Protein AF-A0A7J7XKR8-F1 (afdb_monomer_lite)

Sequence (127 aa):
MEVIELNKCTSGQSFEVILKPPSFDGVPEFNASLPRRRDPSLEEIQKKLEAAEERRKYQEAELLKHLAEKREHEREVIQKAIEENNNFIKMAKEKLAQKMESNKENREAHLAAMLERLQEKEPPAAR

Organism: Myotis myotis (NCBI:txid51298)

pLDDT: mean 91.42, std 12.33, range [48.0, 98.81]

Radius of gyration: 53.24 Å; chains: 1; bounding box: 115×38×135 Å

Structure (mmCIF, N/CA/C/O backbone):
data_AF-A0A7J7XKR8-F1
#
_entry.id   AF-A0A7J7XKR8-F1
#
loop_
_atom_site.group_PDB
_atom_site.id
_atom_site.type_symbol
_atom_site.label_atom_id
_atom_site.label_alt_id
_atom_site.label_comp_id
_atom_site.label_asym_id
_atom_site.label_entity_id
_atom_site.label_seq_id
_atom_site.pdbx_PDB_ins_code
_atom_site.Cartn_x
_atom_site.Cartn_y
_atom_site.Cartn_z
_atom_site.occupancy
_atom_site.B_iso_or_equiv
_atom_site.auth_seq_id
_atom_site.auth_comp_id
_atom_site.auth_asym_id
_atom_site.auth_atom_id
_atom_site.pdbx_PDB_model_num
ATOM 1 N N . MET A 1 1 ? 43.591 -21.690 -66.724 1.00 85.81 1 MET A N 1
ATOM 2 C CA . MET A 1 1 ? 44.295 -21.221 -65.518 1.00 85.81 1 MET A CA 1
ATOM 3 C C . MET A 1 1 ? 45.060 -19.974 -65.893 1.00 85.81 1 MET A C 1
ATOM 5 O O . MET A 1 1 ? 45.900 -20.043 -66.780 1.00 85.81 1 MET A O 1
ATOM 9 N N . GLU A 1 2 ? 44.717 -18.866 -65.255 1.00 91.12 2 GLU A N 1
ATOM 10 C CA . GLU A 1 2 ? 45.313 -17.543 -65.426 1.00 91.12 2 GLU A CA 1
ATOM 11 C C . GLU A 1 2 ? 45.878 -17.085 -64.078 1.00 91.12 2 GLU A C 1
ATOM 13 O O . GLU A 1 2 ? 45.269 -17.346 -63.039 1.00 91.12 2 GLU A O 1
ATOM 18 N N . VAL A 1 3 ? 47.060 -16.468 -64.090 1.00 92.44 3 VAL A N 1
ATOM 19 C CA . VAL A 1 3 ? 47.743 -15.968 -62.891 1.00 92.44 3 VAL A CA 1
ATOM 20 C C . VAL A 1 3 ? 47.986 -14.476 -63.070 1.00 92.44 3 VAL A C 1
ATOM 22 O O . VAL A 1 3 ? 48.696 -14.077 -63.991 1.00 92.44 3 VAL A O 1
ATOM 25 N N . ILE A 1 4 ? 47.408 -13.668 -62.187 1.00 94.94 4 ILE A N 1
ATOM 26 C CA . ILE A 1 4 ? 47.544 -12.212 -62.171 1.00 94.94 4 ILE A CA 1
ATOM 27 C C . ILE A 1 4 ? 48.454 -11.856 -60.997 1.00 94.94 4 ILE A C 1
ATOM 29 O O . ILE A 1 4 ? 48.069 -11.994 -59.836 1.00 94.94 4 ILE A O 1
ATOM 33 N N . GLU A 1 5 ? 49.686 -11.434 -61.276 1.00 94.19 5 GLU A N 1
ATOM 34 C CA . GLU A 1 5 ? 50.599 -10.984 -60.222 1.00 94.19 5 GLU A CA 1
ATOM 35 C C . GLU A 1 5 ? 50.079 -9.685 -59.590 1.00 94.19 5 GLU A C 1
ATOM 37 O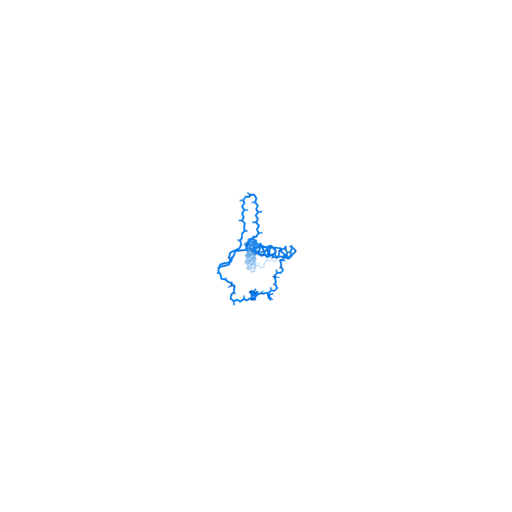 O . GLU A 1 5 ? 49.778 -8.726 -60.297 1.00 94.19 5 GLU A O 1
ATOM 42 N N . LEU A 1 6 ? 49.976 -9.650 -58.257 1.00 94.81 6 LEU A N 1
ATOM 43 C CA . LEU A 1 6 ? 49.473 -8.488 -57.522 1.00 94.81 6 LEU A CA 1
ATOM 44 C C . LEU A 1 6 ? 50.632 -7.657 -56.980 1.00 94.81 6 LEU A C 1
ATOM 46 O O . LEU A 1 6 ? 50.870 -6.544 -57.435 1.00 94.81 6 LEU A O 1
ATOM 50 N N . ASN A 1 7 ? 51.353 -8.185 -55.989 1.00 94.19 7 ASN A N 1
ATOM 51 C CA . ASN A 1 7 ? 52.417 -7.454 -55.308 1.00 94.19 7 ASN A CA 1
ATOM 52 C C . ASN A 1 7 ? 53.573 -8.378 -54.926 1.00 94.19 7 ASN A C 1
ATOM 54 O O . ASN A 1 7 ? 53.380 -9.551 -54.609 1.00 94.19 7 ASN A O 1
ATOM 58 N N . LYS A 1 8 ? 54.789 -7.830 -54.898 1.00 95.44 8 LYS A N 1
ATOM 59 C CA . LYS A 1 8 ? 55.985 -8.518 -54.398 1.00 95.44 8 LYS A CA 1
ATOM 60 C C . LYS A 1 8 ? 56.661 -7.632 -53.361 1.00 95.44 8 LYS A C 1
ATOM 62 O O . LYS A 1 8 ? 56.884 -6.448 -53.600 1.00 95.44 8 LYS A O 1
ATOM 67 N N . CYS A 1 9 ? 56.969 -8.201 -52.208 1.00 93.00 9 CYS A N 1
ATOM 68 C CA . CYS A 1 9 ? 57.705 -7.547 -51.137 1.00 93.00 9 CYS A CA 1
ATOM 69 C C . CYS A 1 9 ? 58.837 -8.455 -50.646 1.00 93.00 9 CYS A C 1
ATOM 71 O O . CYS A 1 9 ? 58.971 -9.605 -51.060 1.00 93.00 9 CYS A O 1
ATOM 73 N N . THR A 1 10 ? 59.676 -7.937 -49.752 1.00 92.06 10 THR A N 1
ATOM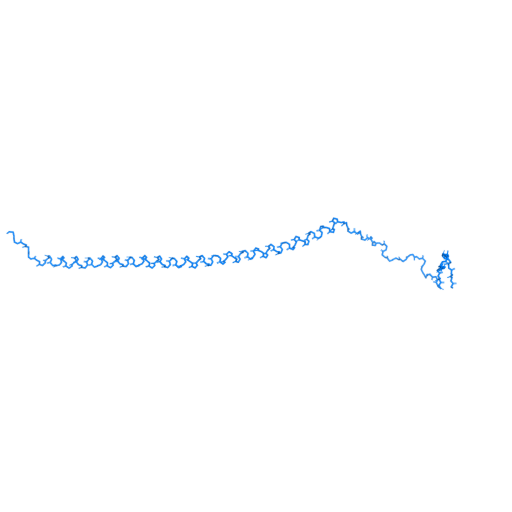 74 C CA . THR A 1 10 ? 60.863 -8.652 -49.261 1.00 92.06 10 THR A CA 1
ATOM 75 C C . THR A 1 10 ? 60.522 -9.984 -48.589 1.00 92.06 10 THR A C 1
ATOM 77 O O . THR A 1 10 ? 61.321 -10.913 -48.630 1.00 92.06 10 THR A O 1
ATOM 80 N N . SER A 1 11 ? 59.338 -10.087 -47.979 1.00 92.94 11 SER A N 1
ATOM 81 C CA . SER A 1 11 ? 58.868 -11.282 -47.275 1.00 92.94 11 SER A CA 1
ATOM 82 C C . SER A 1 11 ? 58.038 -12.237 -48.136 1.00 92.94 11 SER A C 1
ATOM 84 O O . SER A 1 11 ? 57.677 -13.308 -47.653 1.00 92.94 11 SER A O 1
ATOM 86 N N . GLY A 1 12 ? 57.723 -11.895 -49.390 1.00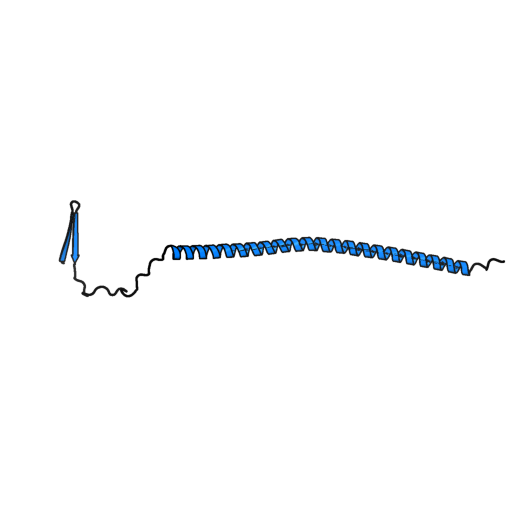 94.75 12 GLY A N 1
ATOM 87 C CA . GLY A 1 12 ? 56.933 -12.781 -50.235 1.00 94.75 12 GLY A CA 1
ATOM 88 C C . GLY A 1 12 ? 56.290 -12.119 -51.445 1.00 94.75 12 GLY A C 1
ATOM 89 O O . GLY A 1 12 ? 56.567 -10.980 -51.808 1.00 94.75 12 GLY A O 1
ATOM 90 N N . GLN A 1 13 ? 55.426 -12.882 -52.103 1.00 96.00 13 GLN A N 1
ATOM 91 C CA . GLN A 1 13 ? 54.763 -12.488 -53.341 1.00 96.00 13 GLN A CA 1
ATOM 92 C C . GLN A 1 13 ? 53.288 -12.883 -53.259 1.00 96.00 13 GLN A C 1
ATOM 94 O O . GLN A 1 13 ? 52.970 -13.946 -52.726 1.00 96.00 13 GLN A O 1
ATOM 99 N N . SER A 1 14 ? 52.396 -12.039 -53.775 1.00 95.44 14 SER A N 1
ATOM 100 C CA . SER A 1 14 ? 50.964 -12.307 -53.892 1.00 95.44 14 SER A CA 1
ATOM 101 C C . SER A 1 14 ? 50.514 -12.236 -55.348 1.00 95.44 14 SER A C 1
ATOM 103 O O . SER A 1 14 ? 50.986 -11.413 -56.135 1.00 95.44 14 SER A O 1
ATOM 105 N N . PHE A 1 15 ? 49.597 -13.127 -55.703 1.00 96.38 15 PHE A N 1
ATOM 106 C CA . PHE A 1 15 ? 49.003 -13.232 -57.028 1.00 96.38 15 PHE A CA 1
ATOM 107 C C . PHE A 1 15 ? 47.594 -13.815 -56.907 1.00 96.38 15 PHE A C 1
ATOM 109 O O . PHE A 1 15 ? 47.295 -14.552 -55.965 1.00 96.38 15 PHE A O 1
ATOM 116 N N . GLU A 1 16 ? 46.734 -13.477 -57.856 1.00 95.25 16 GLU A N 1
ATOM 117 C CA . GLU A 1 16 ? 45.401 -14.047 -58.004 1.00 95.25 16 GLU A CA 1
ATOM 118 C C . GLU A 1 16 ? 45.435 -15.162 -59.053 1.00 95.25 16 GLU A C 1
ATOM 120 O O . GLU A 1 16 ? 46.074 -15.025 -60.096 1.00 95.25 16 GLU A O 1
ATOM 125 N N . VAL A 1 17 ? 44.771 -16.287 -58.775 1.00 96.25 17 VAL A N 1
ATOM 126 C CA . VAL A 1 17 ? 44.693 -17.429 -59.696 1.00 96.25 17 VAL A CA 1
ATOM 127 C C . VAL A 1 17 ? 43.249 -17.664 -60.100 1.00 96.25 17 VAL A C 1
ATOM 129 O O . VAL A 1 17 ? 42.422 -18.050 -59.274 1.00 96.25 17 VAL A O 1
ATOM 132 N N . ILE A 1 18 ? 42.967 -17.532 -61.394 1.00 93.44 18 ILE A N 1
ATOM 133 C CA . ILE A 1 18 ? 41.653 -17.799 -61.974 1.00 93.44 18 ILE A CA 1
ATOM 134 C C . ILE A 1 18 ? 41.721 -19.125 -62.738 1.00 93.44 18 ILE A C 1
ATOM 136 O O . ILE A 1 18 ? 42.320 -19.247 -63.810 1.00 93.44 18 ILE A O 1
ATOM 140 N N . LEU A 1 19 ? 41.115 -20.174 -62.178 1.00 94.44 19 LEU A N 1
ATOM 141 C CA . LEU A 1 19 ? 41.060 -21.491 -62.827 1.00 94.44 19 LEU A CA 1
ATOM 142 C C . LEU A 1 19 ? 40.025 -21.523 -63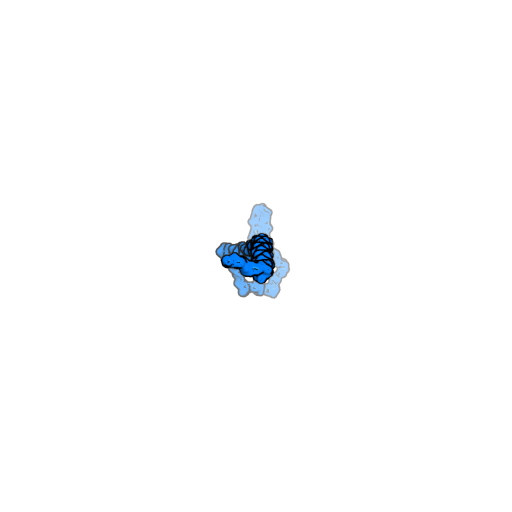.960 1.00 94.44 19 LEU A C 1
ATOM 144 O O . LEU A 1 19 ? 40.284 -22.118 -65.009 1.00 94.44 19 LEU A O 1
ATOM 148 N N . LYS A 1 20 ? 38.892 -20.844 -63.750 1.00 92.25 20 LYS A N 1
ATOM 149 C CA . LYS A 1 20 ? 37.790 -20.654 -64.697 1.00 92.25 20 LYS A CA 1
ATOM 150 C C . LYS A 1 20 ? 37.209 -19.245 -64.488 1.00 92.25 20 LYS A C 1
ATOM 152 O O . LYS A 1 20 ? 36.958 -18.902 -63.333 1.00 92.25 20 LYS A O 1
ATOM 157 N N . PRO A 1 21 ? 36.990 -18.451 -65.550 1.00 85.12 21 PRO A N 1
ATOM 158 C CA . PRO A 1 21 ? 36.391 -17.125 -65.418 1.00 85.12 21 PRO A CA 1
ATOM 159 C C . PRO A 1 21 ? 34.947 -17.211 -64.888 1.00 85.12 21 PRO A C 1
ATOM 161 O O . PRO A 1 21 ? 34.299 -18.262 -65.033 1.00 85.12 21 PRO A O 1
ATOM 164 N N . PRO A 1 22 ? 34.433 -16.137 -64.258 1.00 83.69 22 PRO A N 1
ATOM 165 C CA . PRO A 1 22 ? 33.042 -16.086 -63.826 1.00 83.69 22 PRO A CA 1
ATOM 166 C C . PRO A 1 22 ? 32.115 -16.373 -65.014 1.00 83.69 22 PRO A C 1
ATOM 168 O O . PRO A 1 22 ? 32.366 -15.963 -66.139 1.00 83.69 22 PRO A O 1
ATOM 171 N N . SER A 1 23 ? 31.046 -17.137 -64.777 1.00 82.69 23 SER A N 1
ATOM 172 C CA . SER A 1 23 ? 30.079 -17.485 -65.838 1.00 82.69 23 SER A CA 1
ATOM 173 C C . SER A 1 23 ? 29.070 -16.362 -66.117 1.00 82.69 23 SER A C 1
ATOM 175 O O . SER A 1 23 ? 28.261 -16.478 -67.031 1.00 82.69 23 SER A O 1
ATOM 177 N N . PHE A 1 24 ? 29.111 -15.302 -65.310 1.00 80.31 24 PHE A N 1
ATOM 178 C CA . PHE A 1 24 ? 28.307 -14.095 -65.416 1.00 80.31 24 PHE A CA 1
ATOM 179 C C . PHE A 1 24 ? 29.249 -12.904 -65.231 1.00 80.31 24 PHE A C 1
ATOM 181 O O . PHE A 1 24 ? 29.868 -12.781 -64.177 1.00 80.31 24 PHE A O 1
ATOM 188 N N . ASP A 1 25 ? 29.353 -12.050 -66.249 1.00 72.12 25 ASP A N 1
ATOM 189 C CA . ASP A 1 25 ? 30.226 -10.864 -66.241 1.00 72.12 25 ASP A CA 1
ATOM 190 C C . ASP A 1 25 ? 29.648 -9.691 -65.422 1.00 72.12 25 ASP A C 1
ATOM 192 O O . ASP A 1 25 ? 30.248 -8.620 -65.342 1.00 72.12 25 ASP A O 1
ATOM 196 N N . GLY A 1 26 ? 28.467 -9.861 -64.820 1.00 71.06 26 GLY A N 1
ATOM 197 C CA . GLY A 1 26 ? 27.849 -8.851 -63.967 1.00 71.06 26 GLY A CA 1
ATOM 198 C C . GLY A 1 26 ? 28.272 -8.964 -62.500 1.00 71.06 26 GLY A C 1
ATOM 199 O O . GLY A 1 26 ? 28.590 -10.036 -61.985 1.00 71.06 26 GLY A O 1
ATOM 200 N N . VAL A 1 27 ? 28.231 -7.832 -61.795 1.00 73.25 27 VAL A N 1
ATOM 201 C CA . VAL A 1 27 ? 28.387 -7.782 -60.334 1.00 73.25 27 VAL A CA 1
ATOM 202 C C . VAL A 1 27 ? 27.266 -8.614 -59.693 1.00 73.25 27 VAL A C 1
ATOM 204 O O . VAL A 1 27 ? 26.128 -8.513 -60.155 1.00 73.25 27 VAL A O 1
ATOM 207 N N . PRO A 1 28 ? 27.527 -9.417 -58.639 1.00 71.94 28 PRO A N 1
ATOM 208 C CA . PRO A 1 28 ? 26.462 -10.120 -57.935 1.00 71.94 28 PRO A CA 1
ATOM 209 C C . PRO A 1 28 ? 25.355 -9.140 -57.522 1.00 71.94 28 PRO A C 1
ATOM 211 O O . PRO A 1 28 ? 25.607 -8.219 -56.745 1.00 71.94 28 PRO A O 1
ATOM 214 N N . GLU A 1 29 ? 24.120 -9.351 -57.990 1.00 62.91 29 GLU A N 1
ATOM 215 C CA . GLU A 1 29 ? 22.917 -8.641 -57.522 1.00 62.91 29 GLU A CA 1
ATOM 216 C C . GLU A 1 29 ? 22.535 -9.101 -56.103 1.00 62.91 29 GLU A C 1
ATOM 218 O O . GLU A 1 29 ? 21.390 -9.419 -55.793 1.00 62.91 29 GLU A O 1
ATOM 223 N N . PHE A 1 30 ? 23.503 -9.180 -55.190 1.00 61.41 30 PHE A N 1
ATOM 224 C CA . PHE A 1 30 ? 23.212 -9.457 -53.797 1.00 61.41 30 PHE A CA 1
ATOM 225 C C . PHE A 1 30 ? 22.816 -8.150 -53.111 1.00 61.41 30 PHE A C 1
ATOM 227 O O . PHE A 1 30 ? 23.659 -7.413 -52.608 1.00 61.41 30 PHE A O 1
ATOM 234 N N . ASN A 1 31 ? 21.512 -7.858 -53.132 1.00 59.09 31 ASN A N 1
ATOM 235 C CA . ASN A 1 31 ? 20.853 -6.805 -52.351 1.00 59.09 31 ASN A CA 1
ATOM 236 C C . ASN A 1 31 ? 21.569 -5.440 -52.348 1.00 59.09 31 ASN A C 1
ATOM 238 O O . ASN A 1 31 ? 21.601 -4.758 -51.324 1.00 59.09 31 ASN A O 1
ATOM 242 N N . ALA A 1 32 ? 22.092 -4.989 -53.491 1.00 54.38 32 ALA A N 1
ATOM 243 C CA . ALA A 1 32 ? 22.596 -3.618 -53.634 1.00 54.38 32 ALA A CA 1
ATOM 244 C C . ALA A 1 32 ? 21.492 -2.553 -53.407 1.00 54.38 32 ALA A C 1
ATOM 246 O O . ALA A 1 32 ? 21.790 -1.375 -53.226 1.00 54.38 32 ALA A O 1
ATOM 247 N N . SER A 1 33 ? 20.219 -2.970 -53.390 1.00 54.97 33 SER A N 1
ATOM 248 C CA . SER A 1 33 ? 19.033 -2.147 -53.135 1.00 54.97 33 SER A CA 1
ATOM 249 C C . SER A 1 33 ? 18.636 -2.032 -51.662 1.00 54.97 33 SER A C 1
ATOM 251 O O . SER A 1 33 ? 17.795 -1.191 -51.344 1.00 54.97 33 SER A O 1
ATOM 253 N N . LEU A 1 34 ? 19.206 -2.832 -50.749 1.00 60.09 34 LEU A N 1
ATOM 254 C CA . LEU A 1 34 ? 18.986 -2.604 -49.324 1.00 60.09 34 LEU A CA 1
ATOM 255 C C . LEU A 1 34 ? 19.918 -1.472 -48.888 1.00 60.09 34 LEU A C 1
ATOM 257 O O . LEU A 1 34 ? 21.134 -1.683 -48.838 1.00 60.09 34 LEU A O 1
ATOM 261 N N . PRO A 1 35 ? 19.396 -0.270 -48.565 1.00 65.62 35 PRO A N 1
ATOM 262 C CA . PRO A 1 35 ? 20.242 0.771 -48.012 1.00 65.62 35 PRO A CA 1
ATOM 263 C C . PRO A 1 35 ? 20.938 0.189 -46.786 1.00 65.62 35 PRO A C 1
ATOM 265 O O . PRO A 1 35 ? 20.271 -0.382 -45.914 1.00 65.62 35 PRO A O 1
ATOM 268 N N . ARG A 1 36 ? 22.275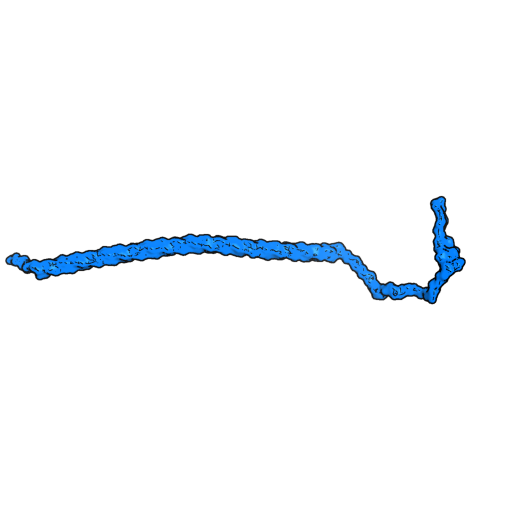 0.312 -46.730 1.00 70.00 36 ARG A N 1
ATOM 269 C CA . ARG A 1 36 ? 23.030 -0.011 -45.515 1.00 70.00 36 ARG A CA 1
ATOM 270 C C . ARG A 1 36 ? 22.290 0.659 -44.367 1.00 70.00 36 ARG A C 1
ATOM 272 O O . ARG A 1 36 ? 22.082 1.875 -44.397 1.00 70.00 36 ARG A O 1
ATOM 279 N N . ARG A 1 37 ? 21.807 -0.143 -43.412 1.00 75.00 37 ARG A N 1
ATOM 280 C CA . ARG A 1 37 ? 21.177 0.407 -42.213 1.00 75.00 37 ARG A CA 1
ATOM 281 C C . ARG A 1 37 ? 22.199 1.368 -41.624 1.00 75.00 37 ARG A C 1
ATOM 283 O O . ARG A 1 37 ? 23.354 0.989 -41.455 1.00 75.00 37 ARG A O 1
ATOM 290 N N . ARG A 1 38 ? 21.793 2.622 -41.426 1.00 83.69 38 ARG A N 1
ATOM 291 C CA . ARG A 1 38 ? 22.654 3.591 -40.757 1.00 83.69 38 ARG A CA 1
ATOM 292 C C . ARG A 1 38 ? 22.938 3.039 -39.373 1.00 83.69 38 ARG A C 1
ATOM 294 O O . ARG A 1 38 ? 22.005 2.591 -38.701 1.00 83.69 38 ARG A O 1
ATOM 301 N N . ASP A 1 39 ? 24.206 3.049 -38.995 1.00 88.25 39 ASP A N 1
ATOM 302 C CA . ASP A 1 39 ? 24.573 2.714 -37.633 1.00 88.25 39 ASP A CA 1
ATOM 303 C C . ASP A 1 39 ? 23.887 3.715 -36.695 1.00 88.25 39 ASP A C 1
ATOM 305 O O . ASP A 1 39 ? 23.823 4.908 -37.018 1.00 88.25 39 ASP A O 1
ATOM 309 N N . PRO A 1 40 ? 23.307 3.240 -35.582 1.00 90.56 40 PRO A N 1
ATOM 310 C CA . PRO A 1 40 ? 22.601 4.112 -34.663 1.00 90.56 40 PRO A CA 1
ATOM 311 C C . PRO A 1 40 ? 23.553 5.157 -34.082 1.00 90.56 40 PRO A C 1
ATOM 313 O O . PRO A 1 40 ? 24.707 4.859 -33.762 1.00 90.56 40 PRO A O 1
ATOM 316 N N . SER A 1 41 ? 23.058 6.383 -33.928 1.00 95.56 41 SER A N 1
ATOM 317 C CA . SER A 1 41 ? 23.829 7.450 -33.293 1.00 95.56 41 SER A CA 1
ATOM 318 C C . SER A 1 41 ? 24.000 7.178 -31.793 1.00 95.56 41 SER A C 1
ATOM 320 O O . SER A 1 41 ? 23.252 6.407 -31.184 1.00 95.56 41 SER A O 1
ATOM 322 N N . LEU A 1 42 ? 24.970 7.847 -31.164 1.00 97.12 42 LEU A N 1
ATOM 323 C CA . LEU A 1 42 ? 25.164 7.759 -29.715 1.00 97.12 42 LEU A CA 1
ATOM 324 C C . LEU A 1 42 ? 23.889 8.144 -28.943 1.00 97.12 42 LEU A C 1
ATOM 326 O O . LEU A 1 42 ? 23.536 7.472 -27.978 1.00 97.12 42 LEU A O 1
ATOM 330 N N . GLU A 1 43 ? 23.175 9.171 -29.403 1.00 97.31 43 GLU A N 1
ATOM 331 C CA . GLU A 1 43 ? 21.922 9.637 -28.801 1.00 97.31 43 GLU A CA 1
ATOM 332 C C . GLU A 1 43 ? 20.813 8.577 -28.899 1.00 97.31 43 GLU A C 1
ATOM 334 O O . GLU A 1 43 ? 20.100 8.318 -27.931 1.00 97.31 43 GLU A O 1
ATOM 339 N N . GLU A 1 44 ? 20.689 7.892 -30.041 1.00 97.38 44 GLU A N 1
ATOM 340 C CA . GLU A 1 44 ? 19.706 6.816 -30.218 1.00 97.38 44 GLU A CA 1
ATOM 341 C C . GLU A 1 44 ? 19.997 5.611 -29.313 1.00 97.38 44 GLU A C 1
ATOM 343 O O . GLU A 1 44 ? 19.068 4.959 -28.823 1.00 97.38 44 GLU A O 1
ATOM 348 N N . ILE A 1 45 ? 21.278 5.311 -29.081 1.00 97.88 45 ILE A N 1
ATOM 349 C CA . ILE A 1 45 ? 21.709 4.268 -28.145 1.00 97.88 45 ILE A CA 1
ATOM 350 C C . ILE A 1 45 ? 21.387 4.693 -26.709 1.00 97.88 45 ILE A C 1
ATOM 352 O O . ILE A 1 45 ? 20.743 3.931 -25.986 1.00 97.88 45 ILE A O 1
ATOM 356 N N . GLN A 1 46 ? 21.772 5.909 -26.311 1.00 98.44 46 GLN A N 1
ATOM 357 C CA . GLN A 1 46 ? 21.510 6.453 -24.975 1.00 98.44 46 GLN A CA 1
ATOM 358 C C . GLN A 1 46 ? 20.016 6.464 -24.662 1.00 98.44 46 GLN A C 1
ATOM 360 O O . GLN A 1 46 ? 19.602 5.892 -23.659 1.00 98.44 46 GLN A O 1
ATOM 365 N N . LYS A 1 47 ? 19.185 6.957 -25.583 1.00 98.38 47 LYS A N 1
ATOM 366 C CA . LYS A 1 47 ? 17.727 6.969 -25.427 1.00 98.38 47 LYS A CA 1
ATOM 367 C C . LYS A 1 47 ? 17.142 5.575 -25.186 1.00 98.38 47 LYS A C 1
ATOM 369 O O . LYS A 1 47 ? 16.202 5.417 -24.408 1.00 98.38 47 LYS A O 1
ATOM 374 N N . LYS A 1 48 ? 17.672 4.537 -25.845 1.00 98.44 48 LYS A N 1
ATOM 375 C CA . LYS A 1 48 ? 17.227 3.149 -25.623 1.00 98.44 48 LYS A CA 1
ATOM 376 C C . LYS A 1 48 ? 17.655 2.615 -24.256 1.00 98.44 48 LYS A C 1
ATOM 378 O O . LYS A 1 48 ? 16.875 1.885 -23.639 1.00 98.44 48 LYS A O 1
ATOM 383 N N . LEU A 1 49 ? 18.857 2.968 -23.798 1.00 98.62 49 LEU A N 1
ATOM 384 C CA . LEU A 1 49 ? 19.363 2.601 -22.474 1.00 98.62 49 LEU A CA 1
ATOM 385 C C . LEU A 1 49 ? 18.563 3.294 -21.366 1.00 98.62 49 LEU A C 1
ATOM 387 O O . LEU A 1 49 ? 18.073 2.616 -20.465 1.00 98.62 49 LEU A O 1
ATOM 391 N N . GLU A 1 50 ? 18.336 4.601 -21.487 1.00 98.38 50 GLU A N 1
ATOM 392 C CA . GLU A 1 50 ? 17.507 5.386 -20.567 1.00 98.38 50 GLU A CA 1
ATOM 393 C C . GLU A 1 50 ? 16.079 4.844 -20.512 1.00 98.38 50 GLU A C 1
ATOM 395 O O . GLU A 1 50 ? 15.546 4.597 -19.436 1.00 98.38 50 GLU A O 1
ATOM 400 N N . ALA A 1 51 ? 15.468 4.530 -21.659 1.00 98.62 51 ALA A N 1
ATOM 401 C CA . ALA A 1 51 ? 14.135 3.933 -21.675 1.00 98.62 51 ALA A CA 1
ATOM 402 C C . ALA A 1 51 ? 14.081 2.570 -20.957 1.00 98.62 51 ALA A C 1
ATOM 404 O O . ALA A 1 51 ? 13.049 2.212 -20.388 1.00 98.62 51 ALA A O 1
ATOM 405 N N . ALA A 1 52 ? 15.156 1.776 -20.997 1.00 98.62 52 ALA A N 1
ATOM 406 C CA . ALA A 1 52 ? 15.241 0.523 -20.245 1.00 98.62 52 ALA A CA 1
ATOM 407 C C . ALA A 1 52 ? 15.422 0.765 -18.742 1.00 98.62 52 ALA A C 1
ATOM 409 O O . ALA A 1 52 ? 14.828 0.055 -17.930 1.00 98.62 52 ALA A O 1
ATOM 410 N N . GLU A 1 53 ? 16.197 1.780 -18.376 1.00 98.50 53 GLU A N 1
ATOM 411 C CA . GLU A 1 53 ? 16.355 2.215 -16.997 1.00 98.50 53 GLU A CA 1
ATOM 412 C C . GLU A 1 53 ? 15.048 2.744 -16.399 1.00 98.50 53 GLU A C 1
ATOM 414 O O . GLU A 1 53 ? 14.677 2.318 -15.308 1.00 98.50 53 GLU A O 1
ATOM 419 N N . GLU A 1 54 ? 14.300 3.575 -17.118 1.00 98.62 54 GLU A N 1
ATOM 420 C CA . GLU A 1 54 ? 13.010 4.078 -16.643 1.00 98.62 54 GLU A CA 1
ATOM 421 C C . GLU A 1 54 ? 11.988 2.949 -16.461 1.00 98.62 54 GLU A C 1
ATOM 423 O O . GLU A 1 54 ? 11.261 2.926 -15.470 1.00 98.62 54 GLU A O 1
ATOM 428 N N . ARG A 1 55 ? 11.992 1.928 -17.332 1.00 98.75 55 ARG A N 1
ATOM 429 C CA . ARG A 1 55 ? 11.172 0.720 -17.116 1.00 98.75 55 ARG A CA 1
ATOM 430 C C . ARG A 1 55 ? 11.566 -0.034 -15.845 1.00 98.75 55 ARG A C 1
ATOM 432 O O . ARG A 1 55 ? 10.683 -0.517 -15.140 1.00 98.75 55 ARG A O 1
ATOM 439 N N . ARG A 1 56 ? 12.865 -0.134 -15.545 1.00 98.69 56 ARG A N 1
ATOM 440 C CA . ARG A 1 56 ? 13.361 -0.769 -14.314 1.00 98.69 56 ARG A CA 1
ATOM 441 C C . ARG A 1 56 ? 12.925 0.021 -13.078 1.00 98.69 56 ARG A C 1
ATOM 443 O O . ARG A 1 56 ? 12.357 -0.567 -12.164 1.00 98.69 56 ARG A O 1
ATOM 450 N N . LYS A 1 57 ? 13.133 1.342 -13.081 1.00 98.69 57 LYS A N 1
ATOM 451 C CA . LYS A 1 57 ? 12.717 2.235 -11.988 1.00 98.69 57 LYS A CA 1
ATOM 452 C C . LYS A 1 57 ? 11.208 2.193 -11.766 1.00 98.69 57 LYS A C 1
ATOM 454 O O . LYS A 1 57 ? 10.768 2.159 -10.626 1.00 98.69 57 LYS A O 1
ATOM 459 N N . TYR A 1 58 ? 10.417 2.147 -12.837 1.00 98.62 58 TYR A N 1
ATOM 460 C CA . TYR A 1 58 ? 8.964 2.029 -12.738 1.00 98.62 58 TYR A CA 1
ATOM 461 C C . TYR A 1 58 ? 8.537 0.728 -12.045 1.00 98.62 58 TYR A C 1
ATOM 463 O O . TYR A 1 58 ? 7.726 0.760 -11.125 1.00 98.62 58 TYR A O 1
ATOM 471 N N . GLN A 1 59 ? 9.114 -0.414 -12.432 1.00 98.62 59 GLN A N 1
ATOM 472 C CA . GLN A 1 59 ? 8.817 -1.698 -11.785 1.00 98.62 59 GLN A CA 1
ATOM 473 C C . GLN A 1 59 ? 9.200 -1.700 -10.300 1.00 98.62 59 GLN A C 1
ATOM 475 O O . GLN A 1 59 ? 8.451 -2.209 -9.467 1.00 98.62 59 GLN A O 1
ATOM 480 N N . GLU A 1 60 ? 10.348 -1.113 -9.965 1.00 98.44 60 GLU A N 1
ATOM 481 C CA . GLU A 1 60 ? 10.786 -0.952 -8.580 1.00 98.44 60 GLU A CA 1
ATOM 482 C C . GLU A 1 60 ? 9.840 -0.039 -7.787 1.00 98.44 60 GLU A C 1
ATOM 484 O O . GLU A 1 60 ? 9.445 -0.384 -6.675 1.00 98.44 60 GLU A O 1
ATOM 489 N N . ALA A 1 61 ? 9.412 1.082 -8.370 1.00 98.62 61 ALA A N 1
ATOM 490 C CA . ALA A 1 61 ? 8.464 2.000 -7.748 1.00 98.62 61 ALA A CA 1
ATOM 491 C C . ALA A 1 61 ? 7.102 1.338 -7.482 1.00 98.62 61 ALA A C 1
ATOM 493 O O . ALA A 1 61 ? 6.565 1.486 -6.386 1.00 98.62 61 ALA A O 1
ATOM 494 N N . GLU A 1 62 ? 6.568 0.561 -8.430 1.00 98.62 62 GLU A N 1
ATOM 495 C CA . GLU A 1 62 ? 5.315 -0.180 -8.228 1.00 98.62 62 GLU A CA 1
ATOM 496 C C . GLU A 1 62 ? 5.456 -1.252 -7.135 1.00 98.62 62 GLU A C 1
ATOM 498 O O . GLU A 1 62 ? 4.568 -1.409 -6.295 1.00 98.62 62 GLU A O 1
ATOM 503 N N . LEU A 1 63 ? 6.597 -1.949 -7.072 1.00 98.62 63 LEU A N 1
ATOM 504 C CA . LEU A 1 63 ? 6.874 -2.886 -5.982 1.00 98.62 63 LEU A CA 1
ATOM 505 C C . LEU A 1 63 ? 6.914 -2.169 -4.624 1.00 98.62 63 LEU A C 1
ATOM 507 O O . LEU A 1 63 ? 6.284 -2.624 -3.667 1.00 98.62 63 LEU A O 1
ATOM 511 N N . LEU A 1 64 ? 7.632 -1.047 -4.533 1.00 98.69 64 LEU A N 1
ATOM 512 C CA . LEU A 1 64 ? 7.724 -0.251 -3.309 1.00 98.69 64 LEU A CA 1
ATOM 513 C C . LEU A 1 64 ? 6.363 0.306 -2.885 1.00 98.69 64 LEU A C 1
ATOM 515 O O . LEU A 1 64 ? 6.048 0.290 -1.696 1.00 98.69 64 LEU A O 1
ATOM 519 N N . LYS A 1 65 ? 5.533 0.729 -3.840 1.00 98.69 65 LYS A N 1
ATOM 520 C CA . LYS A 1 65 ? 4.157 1.163 -3.592 1.00 98.69 65 LYS A CA 1
ATOM 521 C C . LYS A 1 65 ? 3.327 0.045 -2.960 1.00 98.69 65 LYS A C 1
ATOM 523 O O . LYS A 1 65 ? 2.748 0.258 -1.900 1.00 98.69 65 LYS A O 1
ATOM 528 N N . HIS A 1 66 ? 3.339 -1.164 -3.523 1.00 98.69 66 HIS A N 1
ATOM 529 C CA . HIS A 1 66 ? 2.619 -2.299 -2.934 1.00 98.69 66 HIS A CA 1
ATOM 530 C C . HIS A 1 66 ? 3.141 -2.698 -1.550 1.00 98.69 66 HIS A C 1
ATOM 532 O O . HIS A 1 66 ? 2.375 -3.126 -0.684 1.00 98.69 66 HIS A O 1
ATOM 538 N N . LEU A 1 67 ? 4.448 -2.568 -1.310 1.00 98.69 67 LEU A N 1
ATOM 539 C CA . LEU A 1 67 ? 5.011 -2.777 0.022 1.00 98.69 67 LEU A CA 1
ATOM 540 C C . LEU A 1 67 ? 4.535 -1.699 1.006 1.00 98.69 67 LEU A C 1
ATOM 542 O O . LEU A 1 67 ? 4.183 -2.035 2.136 1.00 98.69 67 LEU A O 1
ATOM 546 N N . ALA A 1 68 ? 4.473 -0.435 0.586 1.00 98.62 68 ALA A N 1
ATOM 547 C CA . ALA A 1 68 ? 3.955 0.657 1.404 1.00 98.62 68 ALA A CA 1
ATOM 548 C C . ALA A 1 68 ? 2.470 0.459 1.754 1.00 98.62 68 ALA A C 1
ATOM 550 O O . ALA A 1 68 ? 2.115 0.577 2.927 1.00 98.62 68 ALA A O 1
ATOM 551 N N . GLU A 1 69 ? 1.644 0.060 0.781 1.00 98.62 69 GLU A N 1
ATOM 552 C CA . GLU A 1 69 ? 0.227 -0.293 0.976 1.00 98.62 69 GLU A CA 1
ATOM 553 C C . GLU A 1 69 ? 0.070 -1.416 2.019 1.00 98.62 69 GLU A C 1
ATOM 555 O O . GLU A 1 69 ? -0.729 -1.309 2.949 1.00 98.62 69 GLU A O 1
ATOM 560 N N . LYS A 1 70 ? 0.890 -2.477 1.947 1.00 98.69 70 LYS A N 1
ATOM 561 C CA . LYS A 1 70 ? 0.873 -3.555 2.957 1.00 98.69 70 LYS A CA 1
ATOM 562 C C . LYS A 1 70 ? 1.258 -3.064 4.351 1.00 98.69 70 LYS A C 1
ATOM 564 O O . LYS A 1 70 ? 0.639 -3.458 5.335 1.00 98.69 70 LYS A O 1
ATOM 569 N N . ARG A 1 71 ? 2.274 -2.203 4.452 1.00 98.69 71 ARG A N 1
ATOM 570 C CA . ARG A 1 71 ? 2.696 -1.611 5.732 1.00 98.69 71 ARG A CA 1
ATOM 571 C C . ARG A 1 71 ? 1.627 -0.694 6.318 1.00 98.69 71 ARG A C 1
ATOM 573 O O . ARG A 1 71 ? 1.512 -0.612 7.536 1.00 98.69 71 ARG A O 1
ATOM 580 N N . GLU A 1 72 ? 0.884 0.019 5.480 1.00 98.56 72 GLU A N 1
ATOM 581 C CA . GLU A 1 72 ? -0.266 0.813 5.910 1.00 98.56 72 GLU A CA 1
ATOM 582 C C . GLU A 1 72 ? -1.377 -0.074 6.455 1.00 98.56 72 GLU A C 1
ATOM 584 O O . GLU A 1 72 ? -1.795 0.123 7.594 1.00 98.56 72 GLU A O 1
ATOM 589 N N . HIS A 1 73 ? -1.734 -1.127 5.724 1.00 98.75 73 HIS A N 1
ATOM 590 C CA . HIS A 1 73 ? -2.735 -2.082 6.176 1.00 98.75 73 HIS A CA 1
ATOM 591 C C . HIS A 1 73 ? -2.376 -2.729 7.526 1.00 98.75 73 HIS A C 1
ATOM 593 O O . HIS A 1 73 ? -3.222 -2.868 8.405 1.00 98.75 73 HIS A O 1
ATOM 599 N N . GLU A 1 74 ? -1.108 -3.077 7.746 1.00 98.44 74 GLU A N 1
ATOM 600 C CA . GLU A 1 74 ? -0.650 -3.594 9.043 1.00 98.44 74 GLU A CA 1
ATOM 601 C C . GLU A 1 74 ? -0.862 -2.594 10.188 1.00 98.44 74 GLU A C 1
ATOM 603 O O . GLU A 1 74 ? -1.293 -2.986 11.275 1.00 98.44 74 GLU A O 1
ATOM 608 N N . ARG A 1 75 ? -0.606 -1.299 9.950 1.00 98.69 75 ARG A N 1
ATOM 609 C CA . ARG A 1 75 ? -0.877 -0.248 10.943 1.00 98.69 75 ARG A CA 1
ATOM 610 C C . ARG A 1 75 ? -2.371 -0.119 11.216 1.00 98.69 75 ARG A C 1
ATOM 612 O O . ARG A 1 75 ? -2.753 -0.030 12.380 1.00 98.69 75 ARG A O 1
ATOM 619 N N . GLU A 1 76 ? -3.204 -0.144 10.178 1.00 98.62 76 GLU A N 1
ATOM 620 C CA . GLU A 1 76 ? -4.664 -0.084 10.313 1.00 98.62 76 GLU A CA 1
ATOM 621 C C . GLU A 1 76 ? -5.205 -1.251 11.140 1.00 98.62 76 GLU A C 1
ATOM 623 O O . GLU A 1 76 ? -6.023 -1.045 12.033 1.00 98.62 76 GLU A O 1
ATOM 628 N N . VAL A 1 77 ? -4.722 -2.471 10.892 1.00 98.81 77 VAL A N 1
ATOM 629 C CA . VAL A 1 77 ? -5.145 -3.665 11.635 1.00 98.81 77 VAL A CA 1
ATOM 630 C C . VAL A 1 77 ? -4.787 -3.549 13.117 1.00 98.81 77 VAL A C 1
ATOM 632 O O . VAL A 1 77 ? -5.636 -3.808 13.972 1.00 98.81 77 VAL A O 1
ATOM 635 N N . ILE A 1 78 ? -3.561 -3.123 13.440 1.00 98.50 78 ILE A N 1
ATOM 636 C CA . ILE A 1 78 ? -3.134 -2.923 14.835 1.00 98.50 78 ILE A CA 1
ATOM 637 C C . ILE A 1 78 ? -3.978 -1.832 15.502 1.00 98.50 78 ILE A C 1
ATOM 639 O O . ILE A 1 78 ? -4.468 -2.021 16.616 1.00 98.50 78 ILE A O 1
ATOM 643 N N . GLN A 1 79 ? -4.183 -0.707 14.814 1.00 98.62 79 GLN A N 1
ATOM 644 C CA . GLN A 1 79 ? -4.978 0.404 15.327 1.00 98.62 79 GLN A CA 1
ATOM 645 C C . GLN A 1 79 ? -6.427 -0.020 15.590 1.00 98.62 79 GLN A C 1
ATOM 647 O O . GLN A 1 79 ? -6.974 0.285 16.650 1.00 98.62 79 GLN A O 1
ATOM 652 N N . LYS A 1 80 ? -7.023 -0.780 14.668 1.00 98.69 80 LYS A N 1
ATOM 653 C CA . LYS A 1 80 ? -8.382 -1.305 14.795 1.00 98.69 80 LYS A CA 1
ATOM 654 C C . LYS A 1 80 ? -8.516 -2.264 15.975 1.00 98.69 80 LYS A C 1
ATOM 656 O O . LYS A 1 80 ? -9.475 -2.154 16.731 1.00 98.69 80 LYS A O 1
ATOM 661 N N . ALA A 1 81 ? -7.545 -3.152 16.187 1.00 98.56 81 ALA A N 1
ATOM 662 C CA . ALA A 1 81 ? -7.554 -4.055 17.339 1.00 98.56 81 ALA A CA 1
ATOM 663 C C . ALA A 1 81 ? -7.530 -3.285 18.675 1.00 98.56 81 ALA A C 1
ATOM 665 O O . ALA A 1 81 ? -8.250 -3.631 19.615 1.00 98.56 81 ALA A O 1
ATOM 666 N N . ILE A 1 82 ? -6.738 -2.210 18.755 1.00 98.56 82 ILE A N 1
ATOM 667 C CA . ILE A 1 82 ? -6.698 -1.331 19.933 1.00 98.56 82 ILE A CA 1
ATOM 668 C C . ILE A 1 82 ? -8.040 -0.610 20.112 1.00 98.56 82 ILE A C 1
ATOM 670 O O . ILE A 1 82 ? -8.567 -0.548 21.224 1.00 98.56 82 ILE A O 1
ATOM 674 N N . GLU A 1 83 ? -8.602 -0.073 19.031 1.00 98.69 83 GLU A N 1
ATOM 675 C CA . GLU A 1 83 ? -9.875 0.647 19.053 1.00 98.69 83 GLU A CA 1
ATOM 676 C C . GLU A 1 83 ? -11.039 -0.249 19.495 1.00 98.69 83 GLU A C 1
ATOM 678 O O . GLU A 1 83 ? -11.809 0.134 20.376 1.00 98.69 83 GLU A O 1
ATOM 683 N N . GLU A 1 84 ? -11.136 -1.464 18.959 1.00 98.69 84 GLU A N 1
ATOM 684 C CA . GLU A 1 84 ? -12.157 -2.440 19.346 1.00 98.69 84 GLU A CA 1
ATOM 685 C C . GLU A 1 84 ? -12.055 -2.807 20.832 1.00 98.69 84 GLU A C 1
ATOM 687 O O . GLU A 1 84 ? -13.069 -2.816 21.537 1.00 98.69 84 GLU A O 1
ATOM 692 N N . ASN A 1 85 ? -10.839 -3.026 21.341 1.00 98.69 85 ASN A N 1
ATOM 693 C CA . ASN A 1 85 ? -10.619 -3.288 22.762 1.00 98.69 85 ASN A CA 1
ATOM 694 C C . ASN A 1 85 ? -11.046 -2.097 23.640 1.00 98.69 85 ASN A C 1
ATOM 696 O O . ASN A 1 85 ? -11.742 -2.268 24.644 1.00 98.69 85 ASN A O 1
ATOM 700 N N . ASN A 1 86 ? -10.684 -0.876 23.246 1.00 98.75 86 ASN A N 1
ATOM 701 C CA . ASN A 1 86 ? -11.075 0.334 23.968 1.00 98.75 86 ASN A CA 1
ATOM 702 C C . ASN A 1 86 ? -12.598 0.531 23.966 1.00 98.75 86 ASN A C 1
ATOM 704 O O . ASN A 1 86 ? -13.183 0.860 25.001 1.00 98.75 86 ASN A O 1
ATOM 708 N N . ASN A 1 87 ? -13.251 0.274 22.832 1.00 98.75 87 ASN A N 1
ATOM 709 C CA . ASN A 1 87 ? -14.702 0.348 22.699 1.00 98.75 87 ASN A CA 1
ATOM 710 C C . ASN A 1 87 ? -15.402 -0.698 23.571 1.00 98.75 87 ASN A C 1
ATOM 712 O O . ASN A 1 87 ? -16.386 -0.375 24.239 1.00 98.75 87 ASN A O 1
ATOM 716 N N . PHE A 1 88 ? -14.875 -1.924 23.639 1.00 98.69 88 PHE A N 1
ATOM 717 C CA . PHE A 1 88 ? -15.391 -2.954 24.538 1.00 98.69 88 PHE A CA 1
ATOM 718 C C . PHE A 1 88 ? -15.324 -2.513 26.005 1.00 98.69 88 PHE A C 1
ATOM 720 O O . PHE A 1 88 ? -16.331 -2.573 26.714 1.00 98.69 88 PHE A O 1
ATOM 727 N N . ILE A 1 89 ? -14.170 -2.004 26.448 1.00 98.62 89 ILE A N 1
ATOM 728 C CA . ILE A 1 89 ? -13.981 -1.507 27.818 1.00 98.62 89 ILE A CA 1
ATOM 729 C C . ILE A 1 89 ? -14.950 -0.359 28.116 1.00 98.62 89 ILE A C 1
ATOM 731 O O . ILE A 1 89 ? -15.591 -0.348 29.170 1.00 98.62 89 ILE A O 1
ATOM 735 N N . LYS A 1 90 ? -15.095 0.590 27.185 1.00 98.75 90 LYS A N 1
ATOM 736 C CA . LYS A 1 90 ? -16.013 1.725 27.320 1.00 98.75 90 LYS A CA 1
ATOM 737 C C . LYS A 1 90 ? -17.460 1.257 27.484 1.00 98.75 90 LYS A C 1
ATOM 739 O O . LYS A 1 90 ? -18.098 1.612 28.474 1.00 98.75 90 LYS A O 1
ATOM 744 N N . MET A 1 91 ? -17.946 0.407 26.578 1.00 98.69 91 MET A N 1
ATOM 745 C CA . MET A 1 91 ? -19.314 -0.118 26.633 1.00 98.69 91 MET A CA 1
ATOM 746 C C . MET A 1 91 ? -19.568 -0.931 27.906 1.00 98.69 91 MET A C 1
ATOM 748 O O . MET A 1 91 ? -20.620 -0.798 28.529 1.00 98.69 91 MET A O 1
ATOM 752 N N . ALA A 1 92 ? -18.609 -1.761 28.324 1.00 98.62 92 ALA A N 1
ATOM 753 C CA . ALA A 1 92 ? -18.723 -2.538 29.554 1.00 98.62 92 ALA A CA 1
ATOM 754 C C . ALA A 1 92 ? -18.819 -1.629 30.790 1.00 98.62 92 ALA A C 1
ATOM 756 O O . ALA A 1 92 ? -19.661 -1.860 31.663 1.00 98.62 92 ALA A O 1
ATOM 757 N N . LYS A 1 93 ? -18.004 -0.568 30.842 1.00 98.56 93 LYS A N 1
ATOM 758 C CA . LYS A 1 93 ? -18.011 0.417 31.929 1.00 98.56 93 LYS A CA 1
ATOM 759 C C . LYS A 1 93 ? -19.332 1.184 31.994 1.00 98.56 93 LYS A C 1
ATOM 761 O O . LYS A 1 93 ? -19.917 1.283 33.070 1.00 98.56 93 LYS A O 1
ATOM 766 N N . GLU A 1 94 ? -19.813 1.690 30.862 1.00 98.62 94 GLU A N 1
ATOM 767 C CA . GLU A 1 94 ? -21.087 2.418 30.772 1.00 98.62 94 GLU A CA 1
ATOM 768 C C . GLU A 1 94 ? -22.266 1.529 31.184 1.00 98.62 94 GLU A C 1
ATOM 770 O O . GLU A 1 94 ? -23.099 1.927 31.999 1.00 98.62 94 GLU A O 1
ATOM 775 N N . LYS A 1 95 ? -22.290 0.279 30.709 1.00 98.69 95 LYS A N 1
ATOM 776 C CA . LYS A 1 95 ? -23.331 -0.691 31.061 1.00 98.69 95 LYS A CA 1
ATOM 777 C C . LYS A 1 95 ? -23.329 -1.036 32.549 1.00 98.69 95 LYS A C 1
ATOM 779 O O . LYS A 1 95 ? -24.398 -1.182 33.141 1.00 98.69 95 LYS A O 1
ATOM 784 N N . LEU A 1 96 ? -22.151 -1.175 33.161 1.00 98.69 96 LEU A N 1
ATOM 785 C CA . LEU A 1 96 ? -22.044 -1.408 34.600 1.00 98.69 96 LEU A CA 1
ATOM 786 C C . LEU A 1 96 ? -22.558 -0.200 35.389 1.00 98.69 96 LEU A C 1
ATOM 788 O O . LEU A 1 96 ? -23.375 -0.382 36.287 1.00 98.69 96 LEU A O 1
ATOM 792 N N . ALA A 1 97 ? -22.137 1.014 35.026 1.00 98.56 97 ALA A N 1
ATOM 793 C CA . ALA A 1 97 ? -22.601 2.241 35.672 1.00 98.56 97 ALA A CA 1
ATOM 794 C C . ALA A 1 97 ? -24.131 2.368 35.608 1.00 98.56 97 ALA A C 1
ATOM 796 O O . ALA A 1 97 ? -24.774 2.566 36.636 1.00 98.56 97 ALA A O 1
ATOM 797 N N . GLN A 1 98 ? -24.722 2.137 34.433 1.00 98.69 98 GLN A N 1
ATOM 798 C CA . GLN A 1 98 ? -26.174 2.162 34.255 1.00 98.69 98 GLN A CA 1
ATOM 799 C C . GLN A 1 98 ? -26.889 1.122 35.132 1.00 98.69 98 GLN A C 1
ATOM 801 O O . GLN A 1 98 ? -27.919 1.419 35.737 1.00 98.69 98 GLN A O 1
ATOM 806 N N . LYS A 1 99 ? -26.350 -0.102 35.229 1.00 98.62 99 LYS A N 1
ATOM 807 C CA . LYS A 1 99 ? -26.936 -1.142 36.088 1.00 98.62 99 LYS A CA 1
ATOM 808 C C . LYS A 1 99 ? -26.860 -0.795 37.570 1.00 98.62 99 LYS A C 1
ATOM 810 O O . LYS A 1 99 ? -27.803 -1.107 38.294 1.00 98.62 99 LYS A O 1
ATOM 815 N N . MET A 1 100 ? -25.765 -0.187 38.018 1.00 98.62 100 MET A N 1
ATOM 816 C CA . MET A 1 100 ? -25.616 0.225 39.412 1.00 98.62 100 MET A CA 1
ATOM 817 C C . MET A 1 100 ? -26.585 1.353 39.766 1.00 98.62 100 MET A C 1
ATOM 819 O O . MET A 1 100 ? -27.214 1.278 40.819 1.00 98.62 100 MET A O 1
ATOM 823 N N . GLU A 1 101 ? -26.769 2.335 38.877 1.00 98.50 101 GLU A N 1
ATOM 824 C CA . GLU A 1 101 ? -27.729 3.420 39.114 1.00 98.50 101 GLU A CA 1
ATOM 825 C C . GLU A 1 101 ? -29.163 2.886 39.161 1.00 98.50 101 GLU A C 1
ATOM 827 O O . GLU A 1 101 ? -29.868 3.099 40.141 1.00 98.50 101 GLU A O 1
ATOM 832 N N . SER A 1 102 ? -29.556 2.055 38.190 1.00 98.44 102 SER A N 1
ATOM 833 C CA . SER A 1 102 ? -30.883 1.430 38.200 1.00 98.44 102 SER A CA 1
ATOM 834 C C . SER A 1 102 ? -31.103 0.550 39.438 1.00 98.44 102 SER A C 1
ATOM 836 O O . SER A 1 102 ? -32.194 0.522 40.005 1.00 98.44 102 SER A O 1
ATOM 838 N N . ASN A 1 103 ? -30.079 -0.175 39.903 1.00 98.56 103 ASN A N 1
ATOM 839 C CA . ASN A 1 103 ? -30.185 -0.959 41.133 1.00 98.56 103 ASN A CA 1
ATOM 840 C C . ASN A 1 103 ? -30.411 -0.071 42.364 1.00 98.56 103 ASN A C 1
ATOM 842 O O . ASN A 1 103 ? -31.241 -0.409 43.211 1.00 98.56 103 ASN A O 1
ATOM 846 N N . LYS A 1 104 ? -29.695 1.052 42.446 1.00 98.62 104 LYS A N 1
ATOM 847 C CA . LYS A 1 104 ? -29.825 2.028 43.525 1.00 98.62 104 LYS A CA 1
ATOM 848 C C . LYS A 1 104 ? -31.217 2.662 43.532 1.00 98.62 104 LYS A C 1
ATOM 850 O O . LYS A 1 104 ? -31.883 2.590 44.561 1.00 98.62 104 LYS A O 1
ATOM 855 N N . GLU A 1 105 ? -31.682 3.168 42.391 1.00 98.38 105 GLU A N 1
ATOM 856 C CA . GLU A 1 105 ? -33.026 3.744 42.231 1.00 98.38 105 GLU A CA 1
ATOM 857 C C . GLU A 1 105 ? -34.118 2.742 42.632 1.00 98.38 105 GLU A C 1
ATOM 859 O O . GLU A 1 105 ? -35.006 3.062 43.421 1.00 98.38 105 GLU A O 1
ATOM 864 N N . ASN A 1 106 ? -34.016 1.489 42.173 1.00 98.38 106 ASN A N 1
ATOM 865 C CA . ASN A 1 106 ? -34.970 0.438 42.534 1.00 98.38 106 ASN A CA 1
ATOM 866 C C . ASN A 1 106 ? -34.962 0.140 44.039 1.00 98.38 106 ASN A C 1
ATOM 868 O O . ASN A 1 106 ? -36.016 -0.053 44.648 1.00 98.38 106 ASN A O 1
ATOM 872 N N . ARG A 1 107 ? -33.778 0.096 44.663 1.00 98.31 107 ARG A N 1
ATOM 873 C CA . ARG A 1 107 ? -33.650 -0.135 46.106 1.00 98.31 107 ARG A CA 1
ATOM 874 C C . ARG A 1 107 ? -34.265 1.012 46.905 1.00 98.31 107 ARG A C 1
ATOM 876 O O . ARG A 1 107 ? -34.966 0.753 47.881 1.00 98.31 107 ARG A O 1
ATOM 883 N N . GLU A 1 108 ? -34.014 2.251 46.499 1.00 98.19 108 GLU A N 1
ATOM 884 C CA . GLU A 1 108 ? -34.583 3.448 47.121 1.00 98.19 108 GLU A CA 1
ATOM 885 C C . GLU A 1 108 ? -36.107 3.483 46.971 1.00 98.19 108 GLU A C 1
ATOM 887 O O . GLU A 1 108 ? -36.801 3.667 47.968 1.00 98.19 108 GLU A O 1
ATOM 892 N N . ALA A 1 109 ? -36.640 3.184 45.783 1.00 98.19 109 ALA A N 1
ATOM 893 C CA . ALA A 1 109 ? -38.080 3.095 45.545 1.00 98.19 109 ALA A CA 1
ATOM 894 C C . ALA A 1 109 ? -38.752 2.012 46.408 1.00 98.19 109 ALA A C 1
ATOM 896 O O . ALA A 1 109 ? -39.803 2.249 47.005 1.00 98.19 109 ALA A O 1
ATOM 897 N N . HIS A 1 110 ? -38.133 0.833 46.535 1.00 97.88 110 HIS A N 1
ATOM 898 C CA . HIS A 1 110 ? -38.647 -0.231 47.401 1.00 97.88 110 HIS A CA 1
ATOM 899 C C . HIS A 1 110 ? -38.674 0.167 48.880 1.00 97.88 110 HIS A C 1
ATOM 901 O O . HIS A 1 110 ? -39.647 -0.142 49.575 1.00 97.88 110 HIS A O 1
ATOM 907 N N . LEU A 1 111 ? -37.625 0.838 49.364 1.00 97.50 111 LEU A N 1
ATOM 908 C CA . LEU A 1 111 ? -37.563 1.333 50.739 1.00 97.50 111 LEU A CA 1
ATOM 909 C C . LEU A 1 111 ? -38.576 2.456 50.977 1.00 97.50 111 LEU A C 1
ATOM 911 O O . LEU A 1 111 ? -39.292 2.410 51.974 1.00 97.50 111 LEU A O 1
ATOM 915 N N . ALA A 1 112 ? -38.693 3.409 50.051 1.00 97.56 112 ALA A N 1
ATOM 916 C CA . ALA A 1 112 ? -39.668 4.494 50.124 1.00 97.56 112 ALA A CA 1
ATOM 917 C C . ALA A 1 112 ? -41.102 3.949 50.196 1.00 97.56 112 ALA A C 1
ATOM 919 O O . ALA A 1 112 ? -41.834 4.271 51.129 1.00 97.56 112 ALA A O 1
ATOM 920 N N . ALA A 1 113 ? -41.461 3.020 49.304 1.00 97.19 113 ALA A N 1
ATOM 921 C CA . ALA A 1 113 ? -42.777 2.384 49.309 1.00 97.19 113 ALA A CA 1
ATOM 922 C C . ALA A 1 113 ? -43.040 1.559 50.585 1.00 97.19 113 ALA A C 1
ATOM 924 O O . ALA A 1 113 ? -44.185 1.389 50.999 1.00 97.19 113 ALA A O 1
ATOM 925 N N . MET A 1 114 ? -42.000 0.988 51.206 1.00 96.31 114 MET A N 1
ATOM 926 C CA . MET A 1 114 ? -42.135 0.302 52.495 1.00 96.31 114 MET A 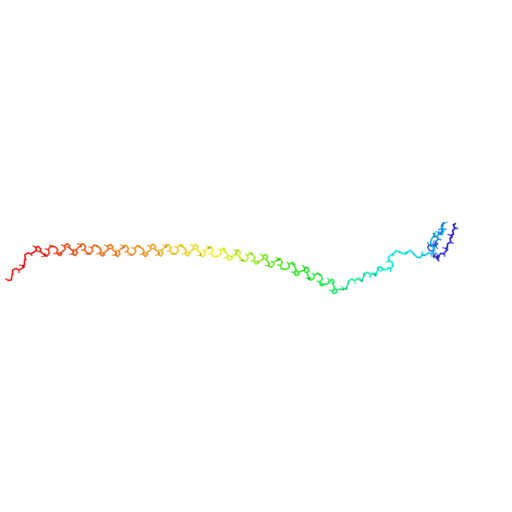CA 1
ATOM 927 C C . MET A 1 114 ? -42.433 1.287 53.627 1.00 96.31 114 MET A C 1
ATOM 929 O O . MET A 1 114 ? -43.326 1.014 54.425 1.00 96.31 114 MET A O 1
ATOM 933 N N . LEU A 1 115 ? -41.708 2.405 53.686 1.00 95.06 115 LEU A N 1
ATOM 934 C CA . LEU A 1 115 ? -41.890 3.439 54.705 1.00 95.06 115 LEU A CA 1
ATOM 935 C C . LEU A 1 115 ? -43.261 4.117 54.592 1.00 95.06 115 LEU A C 1
ATOM 937 O O . LEU A 1 115 ? -43.928 4.287 55.606 1.00 95.06 115 LEU A O 1
ATOM 941 N N . GLU A 1 116 ? -43.717 4.417 53.376 1.00 94.81 116 GLU A N 1
ATOM 942 C CA . GLU A 1 116 ? -45.039 5.002 53.116 1.00 94.81 116 GLU A CA 1
ATOM 943 C C . GLU A 1 116 ? -46.171 4.098 53.635 1.00 94.81 116 GLU A C 1
ATOM 945 O O . GLU A 1 116 ? -47.004 4.532 54.428 1.00 94.81 116 GLU A O 1
ATOM 950 N N . ARG A 1 117 ? -46.131 2.793 53.320 1.00 93.88 117 ARG A N 1
ATOM 951 C CA . ARG A 1 117 ? -47.108 1.815 53.843 1.00 93.88 117 ARG A CA 1
ATOM 952 C C . ARG A 1 117 ? -47.091 1.674 55.365 1.00 93.88 117 ARG A C 1
ATOM 954 O O . ARG A 1 117 ? -48.079 1.221 55.941 1.00 93.88 117 ARG A O 1
ATOM 961 N N . LEU A 1 118 ? -45.958 1.946 56.013 1.00 93.00 118 LEU A N 1
ATOM 962 C CA . LEU A 1 118 ? -45.865 1.935 57.474 1.00 93.00 118 LEU A CA 1
ATOM 963 C C . LEU A 1 118 ? -46.479 3.207 58.065 1.00 93.00 118 LEU A C 1
ATOM 965 O O . LEU A 1 118 ? -47.241 3.098 59.019 1.00 93.00 118 LEU A O 1
ATOM 969 N N . GLN A 1 119 ? -46.226 4.372 57.463 1.00 89.31 119 GLN A N 1
ATOM 970 C CA . GLN A 1 119 ? -46.820 5.649 57.874 1.00 89.31 119 GLN A CA 1
ATOM 971 C C . GLN A 1 119 ? -48.348 5.652 57.745 1.00 89.31 119 GLN A C 1
ATOM 973 O O . GLN A 1 119 ? -49.026 6.122 58.651 1.00 89.31 119 GLN A O 1
ATOM 978 N N . GLU A 1 120 ? -48.910 5.064 56.683 1.00 87.44 120 GLU A N 1
ATOM 979 C CA . GLU A 1 120 ? -50.369 4.906 56.534 1.00 87.44 120 GLU A CA 1
ATOM 980 C C . GLU A 1 120 ? -51.009 4.036 57.630 1.00 87.44 120 GLU A C 1
ATOM 982 O O . GLU A 1 120 ? -52.207 4.141 57.894 1.00 87.44 120 GLU A O 1
ATOM 987 N N . LYS A 1 121 ? -50.226 3.145 58.253 1.00 83.88 121 LYS A N 1
ATOM 988 C CA . LYS A 1 121 ? -50.687 2.251 59.324 1.00 83.88 121 LYS A CA 1
ATOM 989 C C . LYS A 1 121 ? -50.490 2.827 60.722 1.00 83.88 121 LYS A C 1
ATOM 991 O O . LYS A 1 121 ? -51.039 2.259 61.668 1.00 83.88 121 LYS A O 1
ATOM 996 N N . GLU A 1 122 ? -49.727 3.906 60.876 1.00 74.75 122 GLU A N 1
ATOM 997 C CA . GLU A 1 122 ? -49.663 4.607 62.153 1.00 74.75 122 GLU A CA 1
ATOM 998 C C . GLU A 1 122 ? -50.972 5.383 62.372 1.00 74.75 122 GLU A C 1
ATOM 1000 O O . GLU A 1 122 ? -51.430 6.096 61.475 1.00 74.75 122 GLU A O 1
ATOM 1005 N N . PRO A 1 123 ? -51.626 5.249 63.542 1.00 63.34 123 PRO A N 1
ATOM 1006 C CA . PRO A 1 123 ? -52.801 6.054 63.845 1.00 63.34 123 PRO A CA 1
ATOM 1007 C C . PRO A 1 123 ? -52.410 7.539 63.802 1.00 63.34 123 PRO A C 1
ATOM 1009 O O . PRO A 1 123 ? -51.313 7.878 64.256 1.00 63.34 123 PRO A O 1
ATOM 1012 N N . PRO A 1 124 ? -53.275 8.441 63.294 1.00 64.12 124 PRO A N 1
ATOM 1013 C CA . PRO A 1 124 ? -52.965 9.863 63.295 1.00 64.12 124 PRO A CA 1
ATOM 1014 C C . PRO A 1 124 ? -52.653 10.275 64.731 1.00 64.12 124 PRO A C 1
ATOM 1016 O O . PRO A 1 124 ? -53.476 10.055 65.624 1.00 64.12 124 PRO A O 1
ATOM 1019 N N . ALA A 1 125 ? -51.448 10.811 64.949 1.00 62.38 125 ALA A N 1
ATOM 1020 C CA . ALA A 1 125 ? -51.006 11.267 66.257 1.00 62.38 125 ALA A CA 1
ATOM 1021 C C . ALA A 1 125 ? -52.115 12.134 66.869 1.00 62.38 125 ALA A C 1
ATOM 1023 O O . ALA A 1 125 ? -52.521 13.142 66.281 1.00 62.38 125 ALA A O 1
ATOM 1024 N N . ALA A 1 126 ? -52.656 11.674 68.000 1.00 57.91 126 ALA A N 1
ATOM 1025 C CA . ALA A 1 126 ? -53.703 12.374 68.723 1.00 57.91 126 ALA A CA 1
ATOM 1026 C C . ALA A 1 126 ? -53.210 13.795 69.033 1.00 57.91 126 ALA A C 1
ATOM 1028 O O . ALA A 1 126 ? -52.139 13.963 69.619 1.00 57.91 126 ALA A O 1
ATOM 1029 N N . ARG A 1 127 ? -53.968 14.787 68.553 1.00 48.00 127 ARG A N 1
ATOM 1030 C CA . ARG A 1 127 ? -53.758 16.213 68.828 1.00 48.00 127 ARG A CA 1
ATOM 1031 C C . ARG A 1 127 ? -54.013 16.539 70.291 1.00 48.00 127 ARG A C 1
ATOM 1033 O O . ARG A 1 127 ? -54.945 15.931 70.862 1.00 48.00 127 ARG A O 1
#

InterPro domains:
  IPR000956 Stathmin family [PF00836] (1-123)
  IPR000956 Stathmin family [PIRSF002285] (1-124)
  IPR000956 Stathmin family [PR00345] (3-21)
  IPR000956 Stathmin family [PR00345] (32-60)
  IPR000956 Stathmin family [PR00345] (61-84)
  IPR000956 Stathmin family [PR00345] (85-108)
  IPR000956 Stathmin family [PR00345] (109-127)
  IPR000956 Stathmin family [PS51663] (1-127)
  IPR000956 Stathmin family [PTHR10104] (1-125)
  IPR030514 Stathmin, conserved site [PS00563] (35-44)
  IPR030514 Stathmin, conserved site [PS01041] (68-77)
  IPR036002 Stathmin superfamily [SSF101494] (1-124)

Secondary structure (DSSP, 8-state):
-EEEEEEEETTEEEEEEESS--S--SPP-SSTTSPPPPPPPHHHHHHHHHHHHHHHHHHHHHHHHHHHHHHHHHHHHHHHHHHHHHHHHHHHHHHHHHHHHHHHHHHHHHHHHHHHHHHTTSPPPP-

Foldseek 3Di:
DDWAWDDADPVGGDIDDDPDDDPDPDDPVPPPVPPDPPDDDPVRVVVVVVVVVVVVVVVVVVVVVVVVVVVVVVVVVVVVVVVVVVVVVVVVVVVVVVVVVVVVVVVVVVVVVVVVVVVVVDDPPDD